Protein AF-A0A946FTI5-F1 (afdb_monomer)

Foldseek 3Di:
DPPVVQLVVCVVVVDQKDKDWDWDDDPQKIKTWIWIAGNVVRDIDIDIDIDSDPVCVVLNVVLRVQCCCCPPVVDHDPSNVVVVVVVVVVLVVCCVVPVVSVVVPPVCVCVVPDCVVVVVVVVD

Secondary structure (DSSP, 8-state):
-THHHHHHHHHHHT-SEEEEEEEEEETTEEEEEEEEEETTTTEEEEEEEEESSGGGHHHHHHHHHHHHHHHHH----HHHHHHHHHHHHHHHHHHHH-GGGGGSSGGGTTTTS-THHHHGGG--

Radius of gyration: 22.54 Å; Cα contacts (8 Å, |Δi|>4): 118; chains: 1; bounding box: 31×66×57 Å

Sequence (124 aa):
KSGKGIREIARLTHSDFVLAGAITKLGGSFSIDVQVYDIENKRYMAFFDQSQKRGDLIDKTNRIAATINKKIFGRSTLTWEKMEQEQKADVEKQIRKNPEYMMKTPGWQDAEKSPGWKIWKYIF

Solvent-accessible surface area (backbone atoms only — not comparable to full-atom values): 7398 Å² total; per-residue (Å²): 131,68,75,63,56,59,57,50,51,28,67,76,65,76,40,63,62,46,80,49,70,51,76,48,77,57,97,77,29,35,42,40,43,37,38,39,37,36,60,86,78,71,40,81,48,80,49,77,53,74,35,76,45,80,83,49,46,60,60,52,50,48,50,51,51,27,49,48,33,35,76,76,67,71,39,85,43,76,62,38,54,51,51,52,51,52,51,52,54,50,50,53,52,47,36,75,76,37,70,77,54,64,75,71,49,74,76,63,74,57,68,80,76,56,75,69,72,66,56,59,68,76,77,103

pLDDT: mean 84.47, std 17.09, range [42.81, 98.06]

Structure (mmCIF, N/CA/C/O backbone):
data_AF-A0A946FTI5-F1
#
_entry.id   AF-A0A946FTI5-F1
#
loop_
_atom_site.group_PDB
_atom_site.id
_atom_site.type_symbol
_atom_site.label_atom_id
_atom_site.label_alt_id
_atom_site.label_comp_id
_atom_site.label_asym_id
_atom_site.label_entity_id
_atom_site.label_seq_id
_atom_site.pdbx_PDB_ins_code
_atom_site.Cartn_x
_atom_site.Cartn_y
_atom_site.Cartn_z
_atom_site.occupancy
_atom_site.B_iso_or_equiv
_atom_site.auth_seq_id
_atom_site.auth_comp_id
_atom_site.auth_asym_id
_atom_site.auth_atom_id
_atom_site.pdbx_PDB_model_num
ATOM 1 N N . LYS A 1 1 ? -17.356 -12.172 6.534 1.00 42.81 1 LYS A N 1
ATOM 2 C CA . LYS A 1 1 ? -16.853 -12.428 7.913 1.00 42.81 1 LYS A CA 1
ATOM 3 C C . LYS A 1 1 ? -15.653 -11.549 8.343 1.00 42.81 1 LYS A C 1
ATOM 5 O O . LYS A 1 1 ? -15.325 -11.586 9.516 1.00 42.81 1 LYS A O 1
ATOM 10 N N . SER A 1 2 ? -15.049 -10.712 7.480 1.00 57.81 2 SER A N 1
ATOM 11 C CA . SER A 1 2 ? -13.783 -9.999 7.785 1.00 57.81 2 SER A CA 1
ATOM 12 C C . SER A 1 2 ? -13.879 -8.827 8.795 1.00 57.81 2 SER A C 1
ATOM 14 O O . SER A 1 2 ? -13.043 -8.698 9.684 1.00 57.81 2 SER A O 1
ATOM 16 N N . GLY A 1 3 ? -14.939 -8.007 8.762 1.00 60.47 3 GLY A N 1
ATOM 17 C CA . GLY A 1 3 ? -14.984 -6.757 9.549 1.00 60.47 3 GLY A CA 1
ATOM 18 C C . GLY A 1 3 ? -15.158 -6.885 11.074 1.00 60.47 3 GLY A C 1
ATOM 19 O O . GLY A 1 3 ? -15.015 -5.889 11.781 1.00 60.47 3 GLY A O 1
ATOM 20 N N . LYS A 1 4 ? -15.489 -8.074 11.606 1.00 64.75 4 LYS A N 1
ATOM 21 C CA . LYS A 1 4 ? -15.635 -8.278 13.063 1.00 64.75 4 LYS A CA 1
ATOM 22 C C . LYS A 1 4 ? -14.265 -8.401 13.747 1.00 64.75 4 LYS A C 1
ATOM 24 O O . LYS A 1 4 ? -14.081 -7.805 14.799 1.00 64.75 4 LYS A O 1
ATOM 29 N N . GLY A 1 5 ? -13.304 -9.067 13.098 1.00 87.00 5 GLY A N 1
ATOM 30 C CA . GLY A 1 5 ? -11.948 -9.253 13.627 1.00 87.00 5 GLY A CA 1
ATOM 31 C C . GLY A 1 5 ? -11.116 -7.970 13.637 1.00 87.00 5 GLY A C 1
ATOM 32 O O . GLY A 1 5 ? -10.464 -7.678 14.629 1.00 87.00 5 GLY A O 1
ATOM 33 N N . ILE A 1 6 ? -11.202 -7.146 12.587 1.00 90.25 6 ILE A N 1
ATOM 34 C CA . ILE A 1 6 ? -10.443 -5.883 12.498 1.00 90.25 6 ILE A CA 1
ATOM 35 C C . ILE A 1 6 ? -10.761 -4.937 13.672 1.00 90.25 6 ILE A C 1
ATOM 37 O O . ILE A 1 6 ? -9.857 -4.370 14.280 1.00 90.25 6 ILE A O 1
ATOM 41 N N . ARG A 1 7 ? -12.047 -4.789 14.024 1.00 90.06 7 ARG A N 1
ATOM 42 C CA . ARG A 1 7 ? -12.472 -3.935 15.148 1.00 90.06 7 ARG A CA 1
ATOM 43 C C . ARG A 1 7 ? -12.063 -4.496 16.504 1.00 90.06 7 ARG A C 1
ATOM 45 O O . ARG A 1 7 ? -11.753 -3.732 17.410 1.00 90.06 7 ARG A O 1
ATOM 52 N N . GLU A 1 8 ? -12.082 -5.816 16.646 1.00 93.56 8 GLU A N 1
ATOM 53 C CA . GLU A 1 8 ? -11.637 -6.476 17.868 1.00 93.56 8 GLU A CA 1
ATOM 54 C C . GLU A 1 8 ? -10.132 -6.299 18.082 1.00 93.56 8 GLU A C 1
ATOM 56 O O . GLU A 1 8 ? -9.733 -5.902 19.173 1.00 93.56 8 GLU A O 1
ATOM 61 N N . ILE A 1 9 ? -9.325 -6.490 17.033 1.00 94.06 9 ILE A N 1
ATOM 62 C CA . ILE A 1 9 ? -7.876 -6.255 17.061 1.00 94.06 9 ILE A CA 1
ATOM 63 C C . ILE A 1 9 ? -7.589 -4.817 17.489 1.00 94.06 9 ILE A C 1
ATOM 65 O O . ILE A 1 9 ? -6.902 -4.618 18.482 1.00 94.06 9 ILE A O 1
ATOM 69 N N . ALA A 1 10 ? -8.192 -3.828 16.824 1.00 95.25 10 ALA A N 1
ATOM 70 C CA . ALA A 1 10 ? -7.992 -2.421 17.168 1.00 95.25 10 ALA A CA 1
ATOM 71 C C . ALA A 1 10 ? -8.357 -2.089 18.619 1.00 95.25 10 ALA A C 1
ATOM 73 O O . ALA A 1 10 ? -7.650 -1.330 19.278 1.00 95.25 10 ALA A O 1
ATOM 74 N N . ARG A 1 11 ? -9.450 -2.672 19.132 1.00 95.00 11 ARG A N 1
ATOM 75 C CA . ARG A 1 11 ? -9.872 -2.493 20.526 1.00 95.00 11 ARG A CA 1
ATOM 76 C C . ARG A 1 11 ? -8.856 -3.085 21.501 1.00 95.00 11 ARG A C 1
ATOM 78 O O . ARG A 1 11 ? -8.622 -2.492 22.546 1.00 95.00 11 ARG A O 1
ATOM 85 N N . LEU A 1 12 ? -8.293 -4.252 21.184 1.00 96.38 12 LEU A N 1
ATOM 86 C CA . LEU A 1 12 ? -7.300 -4.929 22.023 1.00 96.38 12 LEU A CA 1
ATOM 87 C C . LEU A 1 12 ? -5.935 -4.232 21.991 1.00 96.38 12 LEU A C 1
ATOM 89 O O . LEU A 1 12 ? -5.222 -4.261 22.988 1.00 96.38 12 LEU A O 1
ATOM 93 N N . THR A 1 13 ? -5.573 -3.612 20.867 1.00 96.44 13 THR A N 1
ATOM 94 C CA . THR A 1 13 ? -4.271 -2.955 20.673 1.00 96.44 13 THR A CA 1
ATOM 95 C C . THR A 1 13 ? -4.316 -1.437 20.841 1.00 96.44 13 THR A C 1
ATOM 97 O O . THR A 1 13 ? -3.293 -0.786 20.649 1.00 96.44 13 THR A O 1
ATOM 100 N N . HIS A 1 14 ? -5.482 -0.867 21.167 1.00 96.44 14 HIS A N 1
ATOM 101 C CA . HIS A 1 14 ? -5.716 0.581 21.233 1.00 96.44 14 HIS A CA 1
ATOM 102 C C . HIS A 1 14 ? -5.199 1.324 19.989 1.00 96.44 14 HIS A C 1
ATOM 104 O O . HIS A 1 14 ? -4.550 2.360 20.093 1.00 96.44 14 HIS A O 1
ATOM 110 N N . SER A 1 15 ? -5.424 0.752 18.805 1.00 96.69 15 SER A N 1
ATOM 111 C CA . SER A 1 15 ? -4.895 1.289 17.547 1.00 96.69 15 SER A CA 1
ATOM 112 C C . SER A 1 15 ? -5.950 2.082 16.784 1.00 96.69 15 SER A C 1
ATOM 114 O O . SER A 1 15 ? -7.062 1.595 16.598 1.00 96.69 15 SER A O 1
ATOM 116 N N . ASP A 1 16 ? -5.572 3.251 16.265 1.00 96.38 16 ASP A N 1
ATOM 117 C CA . ASP A 1 16 ? -6.443 4.094 15.425 1.00 96.38 16 ASP A CA 1
ATOM 118 C C . ASP A 1 16 ? -6.571 3.561 13.990 1.00 96.38 16 ASP A C 1
ATOM 120 O O . ASP A 1 16 ? -7.565 3.792 13.297 1.00 96.38 16 ASP A O 1
ATOM 124 N N . PHE A 1 17 ? -5.565 2.802 13.550 1.00 96.62 17 PHE A N 1
ATOM 125 C CA . PHE A 1 17 ? -5.507 2.192 12.230 1.00 96.62 17 PHE A CA 1
ATOM 126 C C . PHE A 1 17 ? -5.132 0.716 12.333 1.00 96.62 17 PHE A C 1
ATOM 128 O O . PHE A 1 17 ? -4.269 0.334 13.122 1.00 96.62 17 PHE A O 1
ATOM 135 N N . VAL A 1 18 ? -5.736 -0.111 11.481 1.00 96.31 18 VAL A N 1
ATOM 136 C CA . VAL A 1 18 ? -5.357 -1.518 11.300 1.00 96.31 18 VAL A CA 1
ATOM 137 C C . VAL A 1 18 ? -4.974 -1.745 9.847 1.00 96.31 18 VAL A C 1
ATOM 139 O O . VAL A 1 18 ? -5.749 -1.442 8.942 1.00 96.31 18 VAL A O 1
ATOM 142 N N . LEU A 1 19 ? -3.785 -2.300 9.624 1.00 95.38 19 LEU A N 1
ATOM 143 C CA . LEU A 1 19 ? -3.327 -2.731 8.307 1.00 95.38 19 LEU A CA 1
ATOM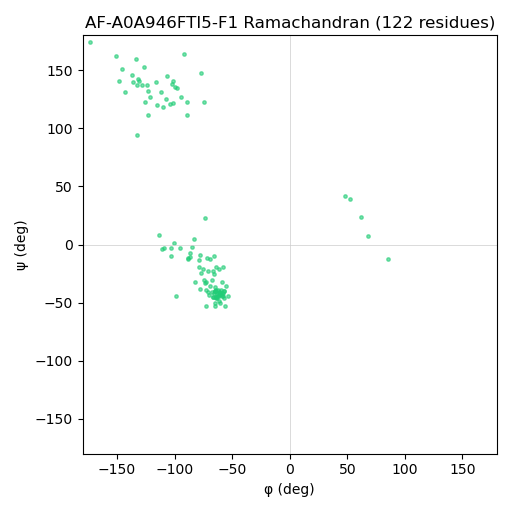 144 C C . LEU A 1 19 ? -3.542 -4.237 8.149 1.00 95.38 19 LEU A C 1
ATOM 146 O O . LEU A 1 19 ? -3.187 -5.014 9.033 1.00 95.38 19 LEU A O 1
ATOM 150 N N . ALA A 1 20 ? -4.066 -4.652 7.003 1.00 94.06 20 ALA A N 1
ATOM 151 C CA . ALA A 1 20 ? -4.139 -6.050 6.604 1.00 94.06 20 ALA A CA 1
ATOM 152 C C . ALA A 1 20 ? -3.758 -6.174 5.130 1.00 94.06 20 ALA A C 1
ATOM 154 O O . ALA A 1 20 ? -4.056 -5.289 4.334 1.00 94.06 20 ALA A O 1
ATOM 155 N N . GLY A 1 21 ? -3.110 -7.264 4.743 1.00 93.31 21 GLY A N 1
ATOM 156 C CA . GLY A 1 21 ? -2.715 -7.456 3.357 1.00 93.31 21 GLY A CA 1
ATOM 157 C C . GLY A 1 21 ? -2.120 -8.825 3.095 1.00 93.31 21 GLY A C 1
ATOM 158 O O . GLY A 1 21 ? -1.919 -9.614 4.019 1.00 93.31 21 GLY A O 1
ATOM 159 N N . ALA A 1 22 ? -1.853 -9.098 1.825 1.00 95.31 22 ALA A N 1
ATOM 160 C CA . ALA A 1 22 ? -1.248 -10.335 1.366 1.00 95.31 22 ALA A CA 1
ATOM 161 C C . ALA A 1 22 ? -0.333 -10.078 0.167 1.00 95.31 22 ALA A C 1
ATOM 163 O O . ALA A 1 22 ? -0.560 -9.168 -0.630 1.00 95.31 22 ALA A O 1
ATOM 164 N N . ILE A 1 23 ? 0.684 -10.927 0.034 1.00 95.00 23 ILE A N 1
ATOM 165 C CA . ILE A 1 23 ? 1.472 -11.047 -1.190 1.00 95.00 23 ILE A CA 1
ATOM 166 C C . ILE A 1 23 ? 1.126 -12.397 -1.807 1.00 95.00 23 ILE A C 1
ATOM 168 O O . ILE A 1 23 ? 1.366 -13.435 -1.189 1.00 95.00 23 ILE A O 1
ATOM 172 N N . THR A 1 24 ? 0.576 -12.389 -3.018 1.00 95.25 24 THR A N 1
ATOM 173 C CA . THR A 1 24 ? 0.151 -13.612 -3.711 1.00 95.25 24 THR A CA 1
ATOM 174 C C . THR A 1 24 ? 1.036 -13.855 -4.920 1.00 95.25 24 THR A C 1
ATOM 176 O O . THR A 1 24 ? 1.235 -12.959 -5.734 1.00 95.25 24 THR A O 1
ATOM 179 N N . LYS A 1 25 ? 1.557 -15.077 -5.074 1.00 95.12 25 LYS A N 1
ATOM 180 C CA . LYS A 1 25 ? 2.287 -15.493 -6.278 1.00 95.12 25 LYS A CA 1
ATOM 181 C C . LYS A 1 25 ? 1.384 -16.346 -7.164 1.00 95.12 25 LYS A C 1
ATOM 183 O O . LYS A 1 25 ? 0.952 -17.413 -6.735 1.00 95.12 25 LYS A O 1
ATOM 188 N N . LEU A 1 26 ? 1.171 -15.928 -8.410 1.00 92.50 26 LEU A N 1
ATOM 189 C CA . LEU A 1 26 ? 0.393 -16.677 -9.399 1.00 92.50 26 LEU A CA 1
ATOM 190 C C . LEU A 1 26 ? 1.017 -16.521 -10.788 1.00 92.50 26 LEU A C 1
ATOM 192 O O . LEU A 1 26 ? 1.348 -15.414 -11.198 1.00 92.50 26 LEU A O 1
ATOM 196 N N . GLY A 1 27 ? 1.210 -17.628 -11.511 1.00 88.69 27 GLY A N 1
ATOM 197 C CA . GLY A 1 27 ? 1.700 -17.580 -12.898 1.00 88.69 27 GLY A CA 1
ATOM 198 C C . GLY A 1 27 ? 3.096 -16.965 -13.076 1.00 88.69 27 GLY A C 1
A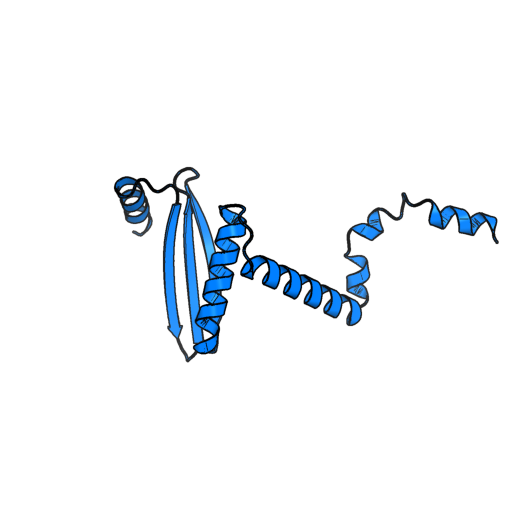TOM 199 O O . GLY A 1 27 ? 3.404 -16.450 -14.141 1.00 88.69 27 GLY A O 1
ATOM 200 N N . GLY A 1 28 ? 3.940 -16.976 -12.037 1.00 87.50 28 GLY A N 1
ATOM 201 C CA . GLY A 1 28 ? 5.261 -16.328 -12.058 1.00 87.50 28 GLY A CA 1
ATOM 202 C C . GLY A 1 28 ? 5.245 -14.839 -11.693 1.00 87.50 28 GLY A C 1
ATOM 203 O O . GLY A 1 28 ? 6.297 -14.297 -11.360 1.00 87.50 28 GLY A O 1
ATOM 204 N N . SER A 1 29 ? 4.066 -14.222 -11.651 1.00 92.12 29 SER A N 1
ATOM 205 C CA . SER A 1 29 ? 3.850 -12.857 -11.178 1.00 92.12 29 SER A CA 1
ATOM 206 C C . SER A 1 29 ? 3.514 -12.828 -9.684 1.00 92.12 29 SER A C 1
ATOM 208 O O . SER A 1 29 ? 3.150 -13.841 -9.077 1.00 92.12 29 SER A O 1
ATOM 210 N N . PHE A 1 30 ? 3.622 -11.642 -9.097 1.00 95.06 30 PHE A N 1
ATOM 211 C CA . PHE A 1 30 ? 3.266 -11.350 -7.718 1.00 95.06 30 PHE A CA 1
ATOM 212 C C . PHE A 1 30 ? 2.257 -10.206 -7.662 1.00 95.06 30 PHE A C 1
ATOM 214 O O . PHE A 1 30 ? 2.442 -9.196 -8.343 1.00 95.06 30 PHE A O 1
ATOM 221 N N . SER A 1 31 ? 1.241 -10.343 -6.816 1.00 95.38 31 SER A N 1
ATOM 222 C CA . SER A 1 31 ? 0.366 -9.254 -6.389 1.00 95.38 31 SER A CA 1
ATOM 223 C C . SER A 1 31 ? 0.680 -8.870 -4.949 1.00 95.38 31 SER A C 1
ATOM 225 O O . SER A 1 31 ? 1.048 -9.725 -4.140 1.00 95.38 31 SER A O 1
ATOM 227 N N . ILE A 1 32 ? 0.559 -7.583 -4.642 1.00 97.00 32 ILE A N 1
ATOM 228 C CA . ILE A 1 32 ? 0.651 -7.045 -3.289 1.00 97.00 32 ILE A CA 1
ATOM 229 C C . ILE A 1 32 ? -0.652 -6.299 -3.035 1.00 97.00 32 ILE A C 1
ATOM 231 O O . ILE A 1 32 ? -0.902 -5.258 -3.639 1.00 97.00 32 ILE A O 1
ATOM 235 N N . ASP A 1 33 ? -1.467 -6.839 -2.142 1.00 96.44 33 ASP A N 1
ATOM 236 C CA . ASP A 1 33 ? -2.797 -6.342 -1.818 1.00 96.44 33 ASP A CA 1
ATOM 237 C C . ASP A 1 33 ? -2.797 -5.861 -0.366 1.00 96.44 33 ASP A C 1
ATOM 239 O O . ASP A 1 33 ? -2.515 -6.642 0.543 1.00 96.44 33 ASP A O 1
ATOM 243 N N . VAL A 1 34 ? -3.097 -4.584 -0.122 1.00 97.06 34 VAL A N 1
ATOM 244 C CA . VAL A 1 34 ? -3.093 -3.992 1.225 1.00 97.06 34 VAL A CA 1
ATOM 245 C C . VAL A 1 34 ? -4.366 -3.186 1.457 1.00 97.06 34 VAL A C 1
ATOM 247 O O . VAL A 1 34 ? -4.799 -2.410 0.611 1.00 97.06 34 VAL A O 1
ATOM 250 N N . GLN A 1 35 ? -4.955 -3.333 2.637 1.00 96.06 35 GLN A N 1
ATOM 251 C CA . GLN A 1 35 ? -6.063 -2.533 3.136 1.00 96.06 35 GLN A CA 1
ATOM 252 C C . GLN A 1 35 ? -5.677 -1.884 4.461 1.00 96.06 35 GLN A C 1
ATOM 254 O O . GLN A 1 35 ? -5.187 -2.542 5.378 1.00 96.06 35 GLN A O 1
ATOM 259 N N . VAL A 1 36 ? -5.943 -0.587 4.567 1.00 97.06 36 VAL A N 1
ATOM 260 C CA . VAL A 1 3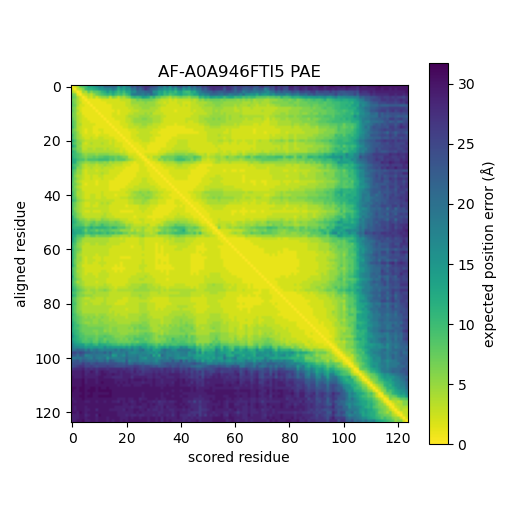6 ? -5.860 0.169 5.816 1.00 97.06 36 VAL A CA 1
ATOM 261 C C . VAL A 1 36 ? -7.274 0.476 6.271 1.00 97.06 36 VAL A C 1
ATOM 263 O O . VAL A 1 36 ? -8.058 1.052 5.514 1.00 97.06 36 VAL A O 1
ATOM 266 N N . TYR A 1 37 ? -7.597 0.088 7.498 1.00 96.56 37 TYR A N 1
ATOM 267 C CA . TYR A 1 37 ? -8.852 0.426 8.144 1.00 96.56 37 TYR A CA 1
ATOM 268 C C . TYR A 1 37 ? -8.631 1.522 9.179 1.00 96.56 37 TYR A C 1
ATOM 270 O O . TYR A 1 37 ? -7.856 1.352 10.116 1.00 96.56 37 TYR A O 1
ATOM 278 N N . ASP A 1 38 ? -9.321 2.634 8.975 1.00 95.94 38 ASP A N 1
ATOM 279 C CA . ASP A 1 38 ? -9.392 3.796 9.854 1.00 95.94 38 ASP A CA 1
ATOM 280 C C . ASP A 1 38 ? -10.553 3.580 10.833 1.00 95.94 38 ASP A C 1
ATOM 282 O O . ASP A 1 38 ? -11.718 3.496 10.420 1.00 95.94 38 ASP A O 1
ATOM 286 N N . ILE A 1 39 ? -10.226 3.384 12.114 1.00 95.00 39 ILE A N 1
ATOM 287 C CA . ILE A 1 39 ? -11.175 2.944 13.144 1.00 95.00 39 ILE A CA 1
ATOM 288 C C . ILE A 1 39 ? -12.179 4.041 13.473 1.00 95.00 39 ILE A C 1
ATOM 290 O O . ILE A 1 39 ? -13.378 3.761 13.565 1.00 95.00 39 ILE A O 1
ATOM 294 N N . GLU A 1 40 ? -11.689 5.271 13.608 1.00 93.38 40 GLU A N 1
ATOM 295 C CA . GLU A 1 40 ? -12.481 6.449 13.946 1.00 93.38 40 GLU A CA 1
ATOM 296 C C . GLU A 1 40 ? -13.479 6.765 12.829 1.00 93.38 40 GLU A C 1
ATOM 298 O O . GLU A 1 40 ? -14.691 6.808 13.053 1.00 93.38 40 GLU A O 1
ATOM 303 N N . ASN A 1 41 ? -12.984 6.876 11.593 1.00 94.44 41 ASN A N 1
ATOM 304 C CA . ASN A 1 41 ? -13.798 7.268 10.442 1.00 94.44 41 ASN A CA 1
ATOM 305 C C . ASN A 1 41 ? -14.536 6.087 9.793 1.00 94.44 41 ASN A C 1
ATOM 307 O O . ASN A 1 41 ? -15.285 6.272 8.832 1.00 94.44 41 ASN A O 1
ATOM 311 N N . LYS A 1 42 ? -14.326 4.860 10.295 1.00 92.75 42 LYS A N 1
ATOM 312 C CA . LYS A 1 42 ? -14.923 3.607 9.794 1.00 92.75 42 LYS A CA 1
ATOM 313 C C . LYS A 1 42 ? -14.720 3.416 8.287 1.00 92.75 42 LYS A C 1
ATOM 315 O O . LYS A 1 42 ? -15.613 2.945 7.578 1.00 92.75 42 LYS A O 1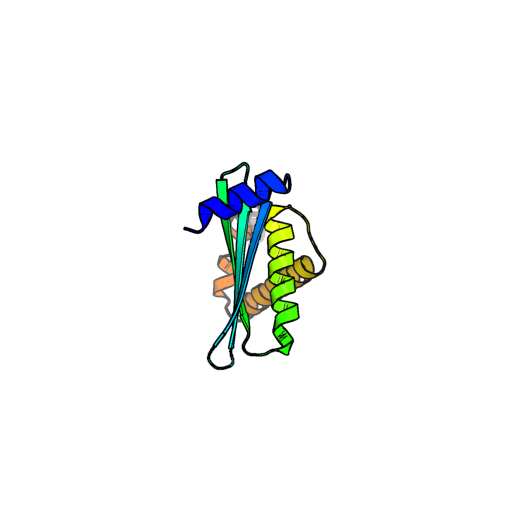
ATOM 320 N N . ARG A 1 43 ? -13.535 3.775 7.794 1.00 93.31 43 ARG A N 1
ATOM 321 C CA . ARG A 1 43 ? -13.212 3.835 6.363 1.00 93.31 43 ARG A CA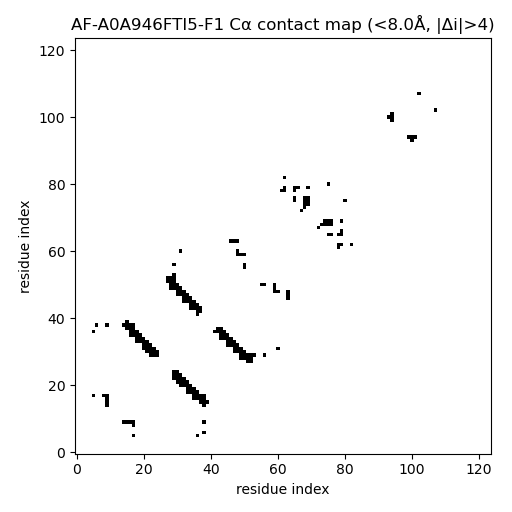 1
ATOM 322 C C . ARG A 1 43 ? -12.131 2.823 6.000 1.00 93.31 43 ARG A C 1
ATOM 324 O O . ARG A 1 43 ? -11.149 2.673 6.717 1.00 93.31 43 ARG A O 1
ATOM 331 N N . TYR A 1 44 ? -12.289 2.180 4.843 1.00 93.06 44 TYR A N 1
ATOM 332 C CA . TYR A 1 44 ? -11.263 1.327 4.241 1.00 93.06 44 TYR A CA 1
ATOM 333 C C . TYR A 1 44 ? -10.555 2.056 3.102 1.00 93.06 44 TYR A C 1
ATOM 335 O O . TYR A 1 44 ? -11.196 2.708 2.279 1.00 93.06 44 TYR A O 1
ATOM 343 N N . MET A 1 45 ? -9.237 1.906 3.033 1.00 95.75 45 MET A N 1
ATOM 344 C CA . MET A 1 45 ? -8.400 2.400 1.942 1.00 95.75 45 MET A CA 1
ATOM 345 C C . MET A 1 45 ? -7.578 1.237 1.402 1.00 95.75 45 MET A C 1
ATOM 347 O O . MET A 1 45 ? -6.854 0.593 2.159 1.00 95.75 45 MET A O 1
ATOM 351 N N . ALA A 1 46 ? -7.711 0.955 0.109 1.00 95.94 46 ALA A N 1
ATOM 352 C CA . ALA A 1 46 ? -7.004 -0.135 -0.548 1.00 95.94 46 ALA A CA 1
ATOM 353 C C . ALA A 1 46 ? -5.796 0.387 -1.333 1.00 95.94 46 ALA A C 1
ATOM 355 O O . ALA A 1 46 ? -5.862 1.430 -1.986 1.00 95.94 46 ALA A O 1
ATOM 356 N N . PHE A 1 47 ? -4.707 -0.368 -1.278 1.00 96.88 47 PHE A N 1
ATOM 357 C CA . PHE A 1 47 ? -3.465 -0.133 -1.996 1.00 96.88 47 PHE A CA 1
ATOM 358 C C . PHE A 1 47 ? -3.058 -1.428 -2.683 1.00 96.88 47 PHE A C 1
ATOM 360 O O . PHE A 1 47 ? -3.222 -2.515 -2.127 1.00 96.88 47 PHE A O 1
ATOM 367 N N . PHE A 1 48 ? -2.546 -1.299 -3.899 1.00 95.75 48 PHE A N 1
ATOM 368 C CA . PHE A 1 48 ? -2.263 -2.437 -4.752 1.00 95.75 48 PHE A CA 1
ATOM 369 C C . PHE A 1 48 ? -1.059 -2.166 -5.644 1.00 95.75 48 PHE A C 1
ATOM 371 O O . PHE A 1 48 ? -0.931 -1.064 -6.180 1.00 95.75 48 PHE A O 1
ATOM 378 N N . ASP A 1 49 ? -0.216 -3.175 -5.838 1.00 95.12 49 ASP A N 1
ATOM 379 C CA . ASP A 1 49 ? 0.802 -3.175 -6.888 1.00 95.12 49 ASP A CA 1
ATOM 380 C C . ASP A 1 49 ? 1.097 -4.611 -7.353 1.00 95.12 49 ASP A C 1
ATOM 382 O O . ASP A 1 49 ? 0.775 -5.590 -6.674 1.00 95.12 49 ASP A O 1
ATOM 386 N N . GLN A 1 50 ? 1.715 -4.744 -8.524 1.00 93.75 50 GLN A N 1
ATOM 387 C CA . GLN A 1 50 ? 2.122 -6.023 -9.095 1.00 93.75 50 GLN A CA 1
ATOM 388 C C . GLN A 1 50 ? 3.600 -6.014 -9.471 1.00 93.75 50 GLN A C 1
ATOM 390 O O . GLN A 1 50 ? 4.183 -4.986 -9.828 1.00 93.75 50 GLN A O 1
ATOM 395 N N . SER A 1 51 ? 4.198 -7.200 -9.446 1.00 92.19 51 SER A N 1
ATOM 396 C CA . SER A 1 51 ? 5.553 -7.418 -9.930 1.00 92.19 51 SER A CA 1
ATOM 397 C C . SER A 1 51 ? 5.659 -8.685 -10.769 1.00 92.19 51 SER A C 1
ATOM 399 O O . SER A 1 51 ? 5.116 -9.728 -10.418 1.00 92.19 51 SER A O 1
ATOM 401 N N . GLN A 1 52 ? 6.425 -8.614 -11.858 1.00 90.12 52 GLN A N 1
ATOM 402 C CA . GLN A 1 52 ? 6.818 -9.785 -12.652 1.00 90.12 52 GLN A CA 1
ATOM 403 C C . GLN A 1 52 ? 8.114 -10.429 -12.140 1.00 90.12 52 GLN A C 1
ATOM 405 O O . GLN A 1 52 ? 8.484 -11.523 -12.558 1.00 90.12 52 GLN A O 1
ATOM 410 N N . LYS A 1 53 ? 8.832 -9.753 -11.237 1.00 89.69 53 LYS A N 1
ATOM 411 C CA . LYS A 1 53 ? 10.138 -10.185 -10.740 1.00 89.69 53 LYS A CA 1
ATOM 412 C C . LYS A 1 53 ? 10.151 -10.197 -9.222 1.00 89.69 53 LYS A C 1
ATOM 414 O O . LYS A 1 53 ? 9.729 -9.249 -8.565 1.00 89.69 53 LYS A O 1
ATOM 419 N N . ARG A 1 54 ? 10.731 -11.253 -8.652 1.00 84.94 54 ARG A N 1
ATOM 420 C CA . ARG A 1 54 ? 10.947 -11.341 -7.199 1.00 84.94 54 ARG A CA 1
ATOM 421 C C . ARG A 1 54 ? 11.778 -10.177 -6.662 1.00 84.94 54 ARG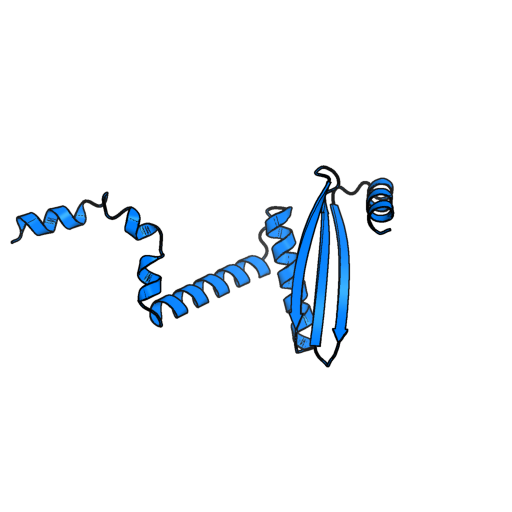 A C 1
ATOM 423 O O . ARG A 1 54 ? 11.456 -9.673 -5.596 1.00 84.94 54 ARG A O 1
ATOM 430 N N . GLY A 1 55 ? 12.806 -9.757 -7.405 1.00 86.31 55 GLY A N 1
ATOM 431 C CA . GLY A 1 55 ? 13.702 -8.671 -6.994 1.00 86.31 55 GLY A CA 1
ATOM 432 C C . GLY A 1 55 ? 12.980 -7.346 -6.747 1.00 86.31 55 GLY A C 1
ATOM 433 O O . GLY A 1 55 ? 13.338 -6.624 -5.825 1.00 86.31 55 GLY A O 1
ATOM 434 N N . ASP A 1 56 ? 11.904 -7.081 -7.487 1.00 89.06 56 ASP A N 1
ATOM 435 C CA . ASP A 1 56 ? 11.217 -5.789 -7.437 1.00 89.06 56 ASP A CA 1
ATOM 436 C C . ASP A 1 56 ? 10.165 -5.731 -6.309 1.00 89.06 56 ASP A C 1
ATOM 438 O O . ASP A 1 56 ? 9.599 -4.674 -6.044 1.00 89.06 56 ASP A O 1
ATOM 442 N N . LEU A 1 57 ? 9.883 -6.847 -5.617 1.00 91.88 57 LEU A N 1
ATOM 443 C CA . LEU A 1 57 ? 8.864 -6.907 -4.556 1.00 91.88 57 LEU A CA 1
ATOM 444 C C . LEU A 1 57 ? 9.143 -5.943 -3.402 1.00 91.88 57 LEU A C 1
ATOM 446 O O . LEU A 1 57 ? 8.210 -5.342 -2.867 1.00 91.88 57 LEU A O 1
ATOM 450 N N . ILE A 1 58 ? 10.413 -5.807 -3.016 1.00 92.88 58 ILE A N 1
ATOM 451 C CA . ILE A 1 58 ? 10.826 -4.920 -1.923 1.00 92.88 58 ILE A CA 1
ATOM 452 C C . ILE A 1 58 ? 10.535 -3.472 -2.316 1.00 92.88 58 ILE A C 1
ATOM 454 O O . ILE A 1 58 ? 9.847 -2.764 -1.585 1.00 92.88 58 ILE A O 1
ATOM 458 N N . ASP A 1 59 ? 10.966 -3.061 -3.507 1.00 95.06 59 ASP A N 1
ATOM 459 C CA . ASP A 1 59 ? 10.730 -1.711 -4.018 1.00 95.06 59 ASP A CA 1
ATOM 460 C C . ASP A 1 59 ? 9.236 -1.405 -4.141 1.00 95.06 59 ASP A C 1
ATOM 462 O O . ASP A 1 59 ? 8.776 -0.335 -3.742 1.00 95.06 59 ASP A O 1
ATOM 466 N N . LYS A 1 60 ? 8.453 -2.363 -4.639 1.00 95.62 60 LYS A N 1
ATOM 467 C CA . LYS A 1 60 ? 6.996 -2.251 -4.772 1.00 95.62 60 LYS A CA 1
ATOM 468 C C . LYS A 1 60 ? 6.305 -2.102 -3.415 1.00 95.62 60 LYS A C 1
ATOM 470 O O . LYS A 1 60 ? 5.479 -1.209 -3.232 1.00 95.62 60 LYS A O 1
ATOM 475 N N . THR A 1 61 ? 6.713 -2.900 -2.432 1.00 95.50 61 THR A N 1
ATOM 476 C CA . THR A 1 61 ? 6.221 -2.795 -1.049 1.00 95.50 61 THR A CA 1
ATOM 477 C C . THR A 1 61 ? 6.592 -1.445 -0.430 1.00 95.50 61 THR A C 1
ATOM 479 O O . THR A 1 61 ? 5.742 -0.790 0.174 1.00 95.50 61 THR A O 1
ATOM 482 N N . ASN A 1 62 ? 7.825 -0.973 -0.644 1.00 96.31 62 ASN A N 1
ATOM 483 C CA . ASN A 1 62 ? 8.285 0.331 -0.160 1.00 96.31 62 ASN A CA 1
ATOM 484 C C . ASN A 1 62 ? 7.461 1.481 -0.751 1.00 96.31 62 ASN A C 1
ATOM 486 O O . ASN A 1 62 ? 7.093 2.408 -0.029 1.00 96.31 62 ASN A O 1
ATOM 490 N N . ARG A 1 63 ? 7.115 1.416 -2.041 1.00 96.88 63 ARG A N 1
ATOM 491 C CA . ARG A 1 63 ? 6.248 2.410 -2.696 1.00 96.88 63 ARG A CA 1
ATOM 492 C C . ARG A 1 63 ? 4.828 2.412 -2.122 1.00 96.88 63 ARG A C 1
ATOM 494 O O . ARG A 1 63 ? 4.267 3.489 -1.904 1.00 96.88 63 ARG A O 1
ATOM 501 N N . ILE A 1 64 ? 4.256 1.243 -1.817 1.00 97.50 64 ILE A N 1
ATOM 502 C CA . ILE A 1 64 ? 2.959 1.150 -1.123 1.00 97.50 64 ILE A CA 1
ATOM 503 C C . ILE A 1 64 ? 3.052 1.792 0.267 1.00 97.50 64 ILE A C 1
ATOM 505 O O . ILE A 1 64 ? 2.233 2.649 0.597 1.00 97.50 64 ILE A O 1
ATOM 509 N N . ALA A 1 65 ? 4.075 1.451 1.055 1.00 97.25 65 ALA A N 1
ATOM 510 C CA . ALA A 1 65 ? 4.278 2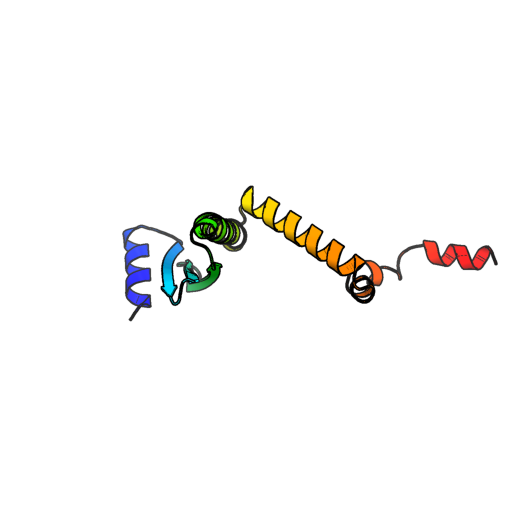.017 2.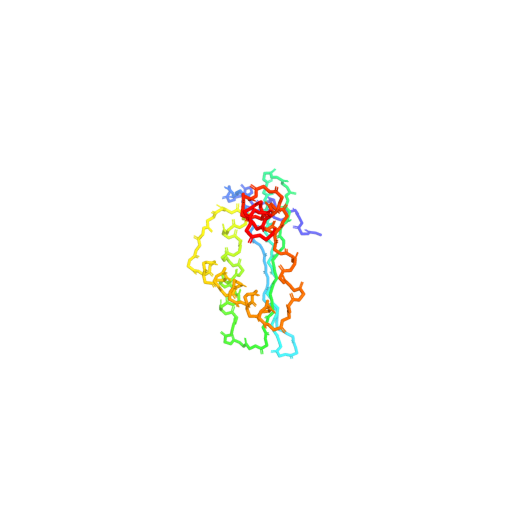388 1.00 97.25 65 ALA A CA 1
ATOM 511 C C . ALA A 1 65 ? 4.468 3.544 2.350 1.00 97.25 65 ALA A C 1
ATOM 513 O O . ALA A 1 65 ? 3.863 4.269 3.138 1.00 97.25 65 ALA A O 1
ATOM 514 N N . ALA A 1 66 ? 5.249 4.053 1.394 1.00 98.06 66 ALA A N 1
ATOM 515 C CA . ALA A 1 66 ? 5.420 5.485 1.163 1.00 98.06 66 ALA A CA 1
ATOM 516 C C . ALA A 1 66 ? 4.092 6.173 0.815 1.00 98.06 66 ALA A C 1
ATOM 518 O O . ALA A 1 66 ? 3.792 7.248 1.335 1.00 98.06 66 ALA A O 1
ATOM 519 N N . THR A 1 67 ? 3.266 5.529 -0.012 1.00 97.50 67 THR A N 1
ATOM 520 C CA . THR A 1 67 ? 1.939 6.033 -0.384 1.00 97.50 67 THR A CA 1
ATOM 521 C C . THR A 1 67 ? 0.992 6.071 0.815 1.00 97.50 67 THR A C 1
ATOM 523 O O . THR A 1 67 ? 0.277 7.056 0.987 1.00 97.50 67 THR A O 1
ATOM 526 N N . ILE A 1 68 ? 1.003 5.040 1.664 1.00 97.50 68 ILE A N 1
ATOM 527 C CA . ILE A 1 68 ? 0.236 4.999 2.919 1.00 97.50 68 ILE A CA 1
ATOM 528 C C . ILE A 1 68 ? 0.683 6.136 3.846 1.00 97.50 68 ILE A C 1
ATOM 530 O O . ILE A 1 68 ? -0.151 6.924 4.295 1.00 97.50 68 ILE A O 1
ATOM 534 N N . ASN A 1 69 ? 1.996 6.275 4.062 1.00 97.75 69 ASN A N 1
ATOM 535 C CA . ASN A 1 69 ? 2.584 7.352 4.862 1.00 97.75 69 ASN A CA 1
ATOM 536 C C . ASN A 1 69 ? 2.134 8.731 4.390 1.00 97.75 69 ASN A C 1
ATOM 538 O O . ASN A 1 69 ? 1.720 9.553 5.209 1.00 97.75 69 ASN A O 1
ATOM 542 N N . LYS A 1 70 ? 2.130 8.964 3.077 1.00 97.25 70 LYS A N 1
ATOM 543 C CA . LYS A 1 70 ? 1.702 10.249 2.540 1.00 97.25 70 LYS A CA 1
ATOM 544 C C . LYS A 1 70 ? 0.194 10.460 2.636 1.00 97.25 70 LYS A C 1
ATOM 546 O O . LYS A 1 70 ? -0.235 11.492 3.141 1.00 97.25 70 LYS A O 1
ATOM 551 N N . LYS A 1 71 ? -0.609 9.519 2.130 1.00 95.50 71 LYS A N 1
ATOM 552 C CA . LYS A 1 71 ? -2.060 9.706 1.960 1.00 95.50 71 LYS A CA 1
ATOM 553 C C . LYS A 1 71 ? -2.839 9.652 3.268 1.00 95.50 71 LYS A C 1
ATOM 555 O O . LYS A 1 71 ? -3.853 10.328 3.375 1.00 95.50 71 LYS A O 1
ATOM 560 N N . ILE A 1 72 ? -2.394 8.836 4.223 1.00 95.38 72 ILE A N 1
ATOM 561 C CA . ILE A 1 72 ? -3.110 8.626 5.488 1.00 95.38 72 ILE A CA 1
ATOM 562 C C . ILE A 1 72 ? -2.499 9.475 6.595 1.00 95.38 72 ILE A C 1
ATOM 564 O O . ILE A 1 72 ? -3.222 10.128 7.337 1.00 95.38 72 ILE A O 1
ATOM 568 N N . PHE A 1 73 ? -1.169 9.507 6.678 1.00 95.31 73 PHE A N 1
ATOM 569 C CA . PHE A 1 73 ? -0.472 10.162 7.786 1.00 95.31 73 PHE A CA 1
ATOM 570 C C . PHE A 1 73 ? 0.113 11.533 7.423 1.00 95.31 73 PHE A C 1
ATOM 572 O O . PHE A 1 73 ? 0.698 12.187 8.282 1.00 95.31 73 PHE A O 1
ATOM 579 N N . GLY A 1 74 ? 0.008 11.972 6.162 1.00 96.19 74 GLY A N 1
ATOM 580 C CA . GLY A 1 74 ? 0.578 13.242 5.698 1.00 96.19 74 GLY A CA 1
ATOM 581 C C . GLY A 1 74 ? 2.112 13.279 5.678 1.00 96.19 74 GLY A C 1
ATOM 582 O O . GLY A 1 74 ? 2.698 14.332 5.428 1.00 96.19 74 GLY A O 1
ATOM 583 N N . ARG A 1 75 ? 2.786 12.148 5.919 1.00 97.25 75 ARG A N 1
ATOM 584 C CA . ARG A 1 75 ? 4.244 12.061 6.074 1.00 97.25 75 ARG A CA 1
ATOM 585 C C . ARG A 1 75 ? 4.917 11.820 4.726 1.00 97.25 75 ARG A C 1
ATOM 587 O O . ARG A 1 75 ? 4.640 10.827 4.056 1.00 97.25 75 ARG A O 1
ATOM 594 N N . SER A 1 76 ? 5.825 12.714 4.341 1.00 96.25 76 SER A N 1
ATOM 595 C CA . SER A 1 76 ? 6.727 12.477 3.208 1.00 96.25 76 SER A CA 1
ATOM 596 C C . SER A 1 76 ? 7.856 11.523 3.611 1.00 96.25 76 SER A C 1
ATOM 598 O O . SER A 1 76 ? 8.294 11.504 4.758 1.00 96.25 76 SER A O 1
ATOM 600 N N . THR A 1 77 ? 8.316 10.718 2.656 1.00 96.75 77 THR A N 1
ATOM 601 C CA . THR A 1 77 ? 9.450 9.795 2.813 1.00 96.75 77 THR A CA 1
ATOM 602 C C . THR A 1 77 ? 10.379 9.939 1.611 1.00 96.75 77 THR A C 1
ATOM 604 O O . THR A 1 77 ? 9.922 10.338 0.542 1.00 96.75 77 THR A O 1
ATOM 607 N N . LEU A 1 78 ? 11.642 9.521 1.735 1.00 97.12 78 LEU A N 1
ATOM 608 C CA . LEU A 1 78 ? 12.588 9.517 0.606 1.00 97.12 78 LEU A CA 1
ATOM 609 C C . LEU A 1 78 ? 12.051 8.729 -0.602 1.00 97.12 78 LEU A C 1
ATOM 611 O O . LEU A 1 78 ? 12.246 9.112 -1.752 1.00 97.12 78 LEU A O 1
ATOM 615 N N . THR A 1 79 ? 11.328 7.634 -0.342 1.00 97.06 79 THR A N 1
ATOM 616 C CA . THR A 1 79 ? 10.688 6.843 -1.403 1.00 97.06 79 THR A CA 1
ATOM 617 C C . THR A 1 79 ? 9.561 7.629 -2.078 1.00 97.06 79 THR A C 1
ATOM 619 O O . THR A 1 79 ? 9.454 7.591 -3.299 1.00 97.06 79 THR A O 1
ATOM 622 N N . TRP A 1 80 ? 8.753 8.375 -1.314 1.00 97.25 80 TRP A N 1
ATOM 623 C CA . TRP A 1 80 ? 7.706 9.241 -1.868 1.00 97.25 80 TRP A CA 1
ATOM 624 C C . TRP A 1 80 ? 8.288 10.353 -2.745 1.00 97.25 80 TRP A C 1
ATOM 626 O O . TRP A 1 80 ? 7.827 10.561 -3.862 1.00 97.25 80 TRP A O 1
ATOM 636 N N . GLU A 1 81 ? 9.337 11.026 -2.276 1.00 96.69 81 GLU A N 1
ATOM 637 C CA . GLU A 1 81 ? 10.005 12.094 -3.029 1.00 96.69 81 GLU A CA 1
ATOM 638 C C . GLU A 1 81 ? 10.592 11.571 -4.343 1.00 96.69 81 GLU A C 1
ATOM 640 O O . GLU A 1 81 ? 10.388 12.171 -5.400 1.00 96.69 81 GLU A O 1
ATOM 645 N N . LYS A 1 82 ? 11.245 10.402 -4.304 1.00 97.31 82 LYS A N 1
ATOM 646 C CA . LYS A 1 82 ? 11.730 9.723 -5.509 1.00 97.31 82 LYS A CA 1
ATOM 647 C C . LYS A 1 82 ? 10.584 9.404 -6.476 1.00 97.31 82 LYS A C 1
ATOM 649 O O . LYS A 1 82 ? 10.711 9.651 -7.671 1.00 97.31 82 LYS A O 1
ATOM 654 N N . MET A 1 83 ? 9.452 8.902 -5.974 1.00 95.94 83 MET A N 1
ATOM 655 C CA . MET A 1 83 ? 8.266 8.638 -6.798 1.00 95.94 83 MET A CA 1
ATOM 656 C C . MET A 1 83 ? 7.709 9.915 -7.444 1.00 95.94 83 MET A C 1
ATOM 658 O O . MET A 1 83 ? 7.346 9.884 -8.616 1.00 95.94 83 MET A O 1
ATOM 662 N N . GLU A 1 84 ? 7.649 11.035 -6.719 1.00 94.62 84 GLU A N 1
ATOM 663 C CA . GLU A 1 84 ? 7.198 12.319 -7.274 1.00 94.62 84 GLU A CA 1
ATOM 664 C C . GLU A 1 84 ? 8.150 12.844 -8.353 1.00 94.62 84 GLU A C 1
ATOM 666 O O . GLU A 1 84 ? 7.698 13.361 -9.375 1.00 94.62 84 GLU A O 1
ATOM 671 N N . GLN A 1 85 ? 9.463 12.703 -8.158 1.00 95.50 85 GLN A N 1
ATOM 672 C CA . GLN A 1 85 ? 10.459 13.073 -9.165 1.00 95.50 85 GLN A CA 1
ATOM 673 C C . GLN A 1 85 ? 10.327 12.219 -10.431 1.00 95.50 85 GLN A C 1
ATOM 675 O O . GLN A 1 85 ? 10.304 12.765 -11.533 1.00 95.50 85 GLN A O 1
ATOM 680 N N . GLU A 1 86 ? 10.178 10.900 -10.282 1.00 94.25 86 GLU A N 1
ATOM 681 C CA . GLU A 1 86 ? 9.939 9.978 -11.398 1.00 94.25 86 GLU A CA 1
ATOM 682 C C . GLU A 1 86 ? 8.659 10.340 -12.167 1.00 94.25 86 GLU A C 1
ATOM 684 O O . GLU A 1 86 ? 8.672 10.370 -13.397 1.00 94.25 86 GLU A O 1
ATOM 689 N N . GLN A 1 87 ? 7.573 10.679 -11.462 1.00 91.25 87 GLN A N 1
ATOM 690 C CA . GLN A 1 87 ? 6.318 11.113 -12.085 1.00 91.25 87 GLN A CA 1
ATOM 691 C C . GLN A 1 87 ? 6.482 12.424 -12.859 1.00 91.25 87 GLN A C 1
ATOM 693 O O . GLN A 1 87 ? 6.027 12.523 -13.995 1.00 91.25 87 GLN A O 1
ATOM 698 N N . LYS A 1 88 ? 7.154 13.427 -12.279 1.00 90.62 88 LYS A N 1
ATOM 699 C CA . LYS A 1 88 ? 7.416 14.708 -12.957 1.00 90.62 88 LYS A CA 1
ATOM 700 C C . LYS A 1 88 ? 8.259 14.515 -14.216 1.00 90.62 88 LYS A C 1
ATOM 702 O O . LYS A 1 88 ? 7.925 15.076 -15.257 1.00 90.62 88 LYS A O 1
ATOM 707 N N . ALA A 1 89 ? 9.308 13.698 -14.132 1.00 91.69 89 ALA A N 1
ATOM 708 C CA . ALA A 1 89 ? 10.170 13.390 -15.267 1.00 91.69 89 ALA A CA 1
ATOM 709 C C . ALA A 1 89 ? 9.417 12.645 -16.382 1.00 91.69 89 ALA A C 1
ATOM 711 O O . ALA A 1 89 ? 9.624 12.931 -17.563 1.00 91.69 89 ALA A O 1
ATOM 712 N N . ASP A 1 90 ? 8.524 11.714 -16.032 1.00 89.25 90 ASP A N 1
ATOM 713 C CA . ASP A 1 90 ? 7.698 11.021 -17.023 1.00 89.25 90 ASP A CA 1
ATOM 714 C C . ASP A 1 90 ? 6.701 11.973 -17.692 1.00 89.25 90 ASP A C 1
ATOM 716 O O . ASP A 1 90 ? 6.629 12.014 -18.918 1.00 89.25 90 ASP A O 1
ATOM 720 N N . VAL A 1 91 ? 6.016 12.822 -16.919 1.00 86.38 91 VAL A N 1
ATOM 721 C CA . VAL A 1 91 ? 5.113 13.853 -17.460 1.00 86.38 91 VAL A CA 1
ATOM 722 C C . VAL A 1 91 ? 5.855 14.784 -18.419 1.00 86.38 91 VAL A C 1
ATOM 724 O O . VAL A 1 91 ? 5.382 15.026 -19.528 1.00 86.38 91 VAL A O 1
ATOM 727 N N . GLU A 1 92 ? 7.042 15.264 -18.048 1.00 86.44 92 GLU A N 1
ATOM 728 C CA . GLU A 1 92 ? 7.855 16.114 -18.921 1.00 86.44 92 GLU A CA 1
ATOM 729 C C . GLU A 1 92 ? 8.240 15.394 -20.221 1.00 86.44 92 GLU A C 1
ATOM 731 O O . GLU A 1 92 ? 8.143 15.953 -21.317 1.00 86.44 92 GLU A O 1
ATOM 736 N N . LYS A 1 93 ? 8.626 14.120 -20.125 1.00 87.75 93 LYS A N 1
ATOM 737 C CA . LYS A 1 93 ? 8.935 13.291 -21.291 1.00 87.75 93 LYS A CA 1
ATOM 738 C C . LYS A 1 93 ? 7.717 13.097 -22.198 1.00 87.75 93 LYS A C 1
ATOM 740 O O . LYS A 1 93 ? 7.884 13.116 -23.417 1.00 87.75 93 LYS A O 1
ATOM 745 N N . GLN A 1 94 ? 6.521 12.918 -21.636 1.00 82.88 94 GLN A N 1
ATOM 746 C CA . GLN A 1 94 ? 5.276 12.821 -22.404 1.00 82.88 94 GLN A CA 1
ATOM 747 C C . GLN A 1 94 ? 4.973 14.136 -23.126 1.00 82.88 94 GLN A C 1
ATOM 749 O O . GLN A 1 94 ? 4.715 14.110 -24.325 1.00 82.88 94 GLN A O 1
ATOM 754 N N . ILE A 1 95 ? 5.105 15.281 -22.447 1.00 83.12 95 ILE A N 1
ATOM 755 C CA . ILE A 1 95 ? 4.905 16.611 -23.047 1.00 83.12 95 ILE A CA 1
ATOM 756 C C . ILE A 1 95 ? 5.842 16.833 -24.242 1.00 83.12 95 ILE A C 1
ATOM 758 O O . ILE A 1 95 ? 5.417 17.336 -25.278 1.00 83.12 95 ILE A O 1
ATOM 762 N N . ARG A 1 96 ? 7.111 16.416 -24.135 1.00 83.25 96 ARG A N 1
ATOM 763 C CA . ARG A 1 96 ? 8.089 16.537 -25.232 1.00 83.25 96 ARG A CA 1
ATOM 764 C C . ARG A 1 96 ? 7.777 15.638 -26.430 1.00 83.25 96 ARG A C 1
ATOM 766 O O . ARG A 1 96 ? 8.154 15.974 -27.547 1.00 83.25 96 ARG A O 1
ATOM 773 N N . LYS A 1 97 ? 7.153 14.479 -26.203 1.00 86.00 97 LYS A N 1
ATOM 774 C CA . LYS A 1 97 ? 6.785 13.537 -27.272 1.00 86.00 97 LYS A CA 1
ATOM 775 C C . LYS A 1 97 ? 5.477 13.914 -27.958 1.00 86.00 97 LYS A C 1
ATOM 777 O O . LYS A 1 97 ? 5.335 13.666 -29.149 1.00 86.00 97 LYS A O 1
ATOM 782 N N . ASN A 1 98 ? 4.563 14.502 -27.197 1.00 82.50 98 ASN A N 1
ATOM 783 C CA . ASN A 1 98 ? 3.173 14.682 -27.564 1.00 82.50 98 ASN A CA 1
ATOM 784 C C . ASN A 1 98 ? 2.755 16.138 -27.260 1.00 82.50 98 ASN A C 1
ATOM 786 O O . ASN A 1 98 ? 2.410 16.461 -26.114 1.00 82.50 98 ASN A O 1
ATOM 790 N N . PRO A 1 99 ? 2.821 17.048 -28.251 1.00 71.06 99 PRO A N 1
ATOM 791 C CA . PRO A 1 99 ? 2.588 18.476 -28.043 1.00 71.06 99 PRO A CA 1
ATOM 792 C C . PRO A 1 99 ? 1.172 18.807 -27.536 1.00 71.06 99 PRO A C 1
ATOM 794 O O . PRO A 1 99 ? 0.978 19.843 -26.902 1.00 71.06 99 PRO A O 1
ATOM 797 N N . GLU A 1 100 ? 0.189 17.922 -27.720 1.00 73.94 100 GLU A N 1
ATOM 798 C CA . GLU A 1 100 ? -1.178 18.060 -27.204 1.00 73.94 100 GLU A CA 1
ATOM 799 C C . GLU A 1 100 ? -1.266 18.064 -25.666 1.00 73.94 100 GLU A C 1
ATOM 801 O O . GLU A 1 100 ? -2.241 18.560 -25.096 1.00 73.94 100 GLU A O 1
ATOM 806 N N . TYR A 1 101 ? -0.242 17.562 -24.965 1.00 70.25 101 TYR A N 1
ATOM 807 C CA . TYR A 1 101 ? -0.182 17.619 -23.501 1.00 70.25 101 TYR A CA 1
ATOM 808 C C . TYR A 1 101 ? 0.248 18.996 -22.977 1.00 70.25 101 TYR A C 1
ATOM 810 O O . TYR A 1 101 ? 0.017 19.284 -21.803 1.00 70.25 101 TYR A O 1
ATOM 818 N N . MET A 1 102 ? 0.780 19.882 -23.832 1.00 64.31 102 MET A N 1
ATOM 819 C CA . MET A 1 102 ? 1.091 21.272 -23.463 1.00 64.31 102 MET A CA 1
ATOM 820 C C . MET A 1 102 ? -0.157 22.109 -23.149 1.00 64.31 102 MET A C 1
ATOM 822 O O . MET A 1 102 ? -0.055 23.097 -22.432 1.00 64.31 102 MET A O 1
ATOM 826 N N . MET A 1 103 ? -1.333 21.726 -23.660 1.00 64.44 103 MET A N 1
ATOM 827 C CA . MET A 1 103 ? -2.595 22.456 -23.446 1.00 64.44 103 MET A CA 1
ATOM 828 C C . MET A 1 103 ? -3.326 22.055 -22.157 1.00 64.44 103 MET A C 1
ATOM 830 O O . MET A 1 103 ? -4.293 22.703 -21.767 1.00 64.44 103 MET A O 1
ATOM 834 N N . LYS A 1 104 ? -2.893 20.974 -21.495 1.00 62.66 104 LYS A N 1
ATOM 835 C CA . LYS A 1 104 ? -3.540 20.437 -20.284 1.00 62.66 104 LYS A CA 1
ATOM 836 C C . LYS A 1 104 ? -2.902 20.941 -18.986 1.00 62.66 104 LYS A C 1
ATOM 838 O O . LYS A 1 104 ? -3.383 20.608 -17.905 1.00 62.66 104 LYS A O 1
ATOM 843 N N . THR A 1 105 ? -1.832 21.732 -19.068 1.00 58.41 105 THR A N 1
ATOM 844 C CA . THR A 1 105 ? -1.243 22.415 -17.912 1.00 58.41 105 THR A CA 1
ATOM 845 C C . THR A 1 105 ? -2.132 23.601 -17.503 1.00 58.41 105 THR A C 1
ATOM 847 O O . THR A 1 105 ? -2.336 24.507 -18.311 1.00 58.41 105 THR A O 1
ATOM 850 N N . PRO A 1 106 ? -2.624 23.659 -16.246 1.00 54.44 106 PRO A N 1
ATOM 851 C CA . PRO A 1 106 ? -3.532 24.718 -15.775 1.00 54.44 106 PRO A CA 1
ATOM 852 C C . PRO A 1 106 ? -2.983 26.149 -15.908 1.00 54.44 106 PRO A C 1
ATOM 854 O O . PRO A 1 106 ? -3.750 27.104 -15.916 1.00 54.44 106 PRO A O 1
ATOM 857 N N . GLY A 1 107 ? -1.662 26.315 -16.050 1.00 52.44 107 GLY A N 1
ATOM 858 C CA . GLY A 1 107 ? -1.004 27.623 -16.124 1.00 52.44 107 GLY A CA 1
ATOM 859 C C . GLY A 1 107 ? -1.278 28.439 -17.395 1.00 52.44 107 GLY A C 1
ATOM 860 O O . GLY A 1 107 ? -0.969 29.626 -17.409 1.00 52.44 107 GLY A O 1
ATOM 861 N N . TRP A 1 108 ? -1.864 27.851 -18.446 1.00 46.06 108 TRP A N 1
ATOM 862 C CA . TRP A 1 108 ? -2.256 28.595 -19.655 1.00 46.06 108 TRP A CA 1
ATOM 863 C C . TRP A 1 108 ? -3.665 29.196 -19.581 1.00 46.06 108 TRP A C 1
ATOM 865 O O . TRP A 1 108 ? -3.990 30.049 -20.398 1.00 46.06 108 TRP A O 1
ATOM 875 N N . GLN A 1 109 ? -4.499 28.809 -18.609 1.00 48.09 109 GLN A N 1
ATOM 876 C CA . GLN A 1 109 ? -5.812 29.443 -18.409 1.00 48.09 109 GLN A CA 1
ATOM 877 C C . GLN A 1 109 ? -5.711 30.787 -17.670 1.00 48.09 109 GLN A C 1
ATOM 879 O O . GLN A 1 109 ? -6.577 31.638 -17.829 1.00 48.09 109 GLN A O 1
ATOM 884 N N . ASP A 1 110 ? -4.607 31.043 -16.959 1.00 48.62 110 ASP A N 1
ATOM 885 C CA . ASP A 1 110 ? -4.284 32.369 -16.412 1.00 48.62 110 ASP A CA 1
ATOM 886 C C . ASP A 1 110 ? -3.597 33.287 -17.442 1.00 48.62 110 ASP A C 1
ATOM 888 O O . ASP A 1 110 ? -3.252 34.437 -17.143 1.00 48.62 110 ASP A O 1
ATOM 892 N N . ALA A 1 111 ? -3.465 32.825 -18.693 1.00 47.72 111 ALA A N 1
ATOM 893 C CA . ALA A 1 111 ? -3.024 33.631 -19.824 1.00 47.72 111 ALA A CA 1
ATOM 894 C C . ALA A 1 111 ? -4.101 34.624 -20.330 1.00 47.72 111 ALA A C 1
ATOM 896 O O . ALA A 1 111 ? -4.016 35.122 -21.447 1.00 47.72 111 ALA A O 1
ATOM 897 N N . GLU A 1 112 ? -5.069 34.991 -19.491 1.00 49.31 112 GLU A N 1
ATOM 898 C CA . GLU A 1 112 ? -5.865 36.215 -19.655 1.00 49.31 112 GLU A CA 1
ATOM 899 C C . GLU A 1 112 ? -5.426 37.339 -18.690 1.00 49.31 112 GLU A C 1
ATOM 901 O O . GLU A 1 112 ? -5.813 38.496 -18.866 1.00 49.31 112 GLU A O 1
ATOM 906 N N . LYS A 1 113 ? -4.553 37.053 -17.706 1.00 51.16 113 LYS A N 1
ATOM 907 C CA . LYS A 1 113 ? -4.116 38.005 -16.656 1.00 51.16 113 LYS A CA 1
ATOM 908 C C . LYS A 1 113 ? -2.637 38.415 -16.693 1.00 51.16 113 LYS A C 1
ATOM 910 O O . LYS A 1 113 ? -2.160 39.094 -15.789 1.00 51.16 113 LYS A O 1
ATOM 915 N N . SER A 1 114 ? -1.897 38.036 -17.725 1.00 47.44 114 SER A N 1
ATOM 916 C CA . SER A 1 114 ? -0.486 38.380 -17.909 1.00 47.44 114 SER A CA 1
ATOM 917 C C . SER A 1 114 ? -0.359 39.637 -18.783 1.00 47.44 114 SER A C 1
ATOM 919 O O . SER A 1 114 ? -0.894 39.693 -19.885 1.00 47.44 114 SER A O 1
ATOM 921 N N . PRO A 1 115 ? 0.364 40.681 -18.360 1.00 56.28 115 PRO A N 1
ATOM 922 C CA . PRO A 1 115 ? 0.459 41.926 -19.130 1.00 56.28 115 PRO A CA 1
ATOM 923 C C . PRO A 1 115 ? 1.173 41.784 -20.491 1.00 56.28 115 PRO A C 1
ATOM 925 O O . PRO A 1 115 ? 1.144 42.715 -21.292 1.00 56.28 115 PRO A O 1
ATOM 928 N N . GLY A 1 116 ? 1.813 40.640 -20.764 1.00 55.38 116 GLY A N 1
ATOM 929 C CA . GLY A 1 116 ? 2.732 40.448 -21.890 1.00 55.38 116 GLY A CA 1
ATOM 930 C C . GLY A 1 116 ? 2.108 40.555 -23.286 1.00 55.38 116 GLY A C 1
ATOM 931 O O . GLY A 1 116 ? 2.734 41.124 -24.178 1.00 55.38 116 GLY A O 1
ATOM 932 N N . TRP A 1 117 ? 0.871 40.090 -23.503 1.00 55.59 117 TRP A N 1
ATOM 933 C CA . TRP A 1 117 ? 0.250 40.141 -24.845 1.00 55.59 117 TRP A CA 1
ATOM 934 C C . TRP A 1 117 ? -0.226 41.546 -25.230 1.00 55.59 117 TRP A C 1
ATOM 936 O O . TRP A 1 117 ? -0.364 41.847 -26.412 1.00 55.59 117 TRP A O 1
ATOM 946 N N . LYS A 1 118 ? -0.446 42.437 -24.250 1.00 51.91 118 LYS A N 1
ATOM 947 C CA . LYS A 1 118 ? -0.843 43.832 -24.514 1.00 51.91 118 LYS A CA 1
ATOM 948 C C . LYS A 1 118 ? 0.297 44.669 -25.102 1.00 51.91 118 LYS A C 1
ATOM 950 O O . LYS A 1 118 ? 0.021 45.655 -25.776 1.00 51.91 118 LYS A O 1
ATOM 955 N N . ILE A 1 119 ? 1.551 44.263 -24.894 1.00 57.44 119 ILE A N 1
ATOM 956 C CA . ILE A 1 119 ? 2.741 44.981 -25.380 1.00 57.44 119 ILE A CA 1
ATOM 957 C C . ILE A 1 119 ? 2.922 44.785 -26.896 1.00 57.44 119 ILE A C 1
ATOM 959 O O . ILE A 1 119 ? 3.339 45.702 -27.595 1.00 57.44 119 ILE A O 1
ATOM 963 N N . TRP A 1 120 ? 2.505 43.636 -27.436 1.00 51.47 120 TRP A N 1
ATOM 964 C CA . TRP A 1 120 ? 2.588 43.339 -28.872 1.00 51.47 120 TRP A CA 1
ATOM 965 C C . TRP A 1 120 ? 1.689 44.228 -29.739 1.00 51.47 120 TRP A C 1
ATOM 967 O O . TRP A 1 120 ? 2.006 44.458 -30.899 1.00 51.47 120 TRP A O 1
ATOM 977 N N . LYS A 1 121 ? 0.603 44.774 -29.176 1.00 51.72 121 LYS A N 1
ATOM 978 C CA . LYS A 1 121 ? -0.339 45.649 -29.894 1.00 51.72 121 LYS A CA 1
ATOM 979 C C . LYS A 1 121 ? 0.166 47.090 -30.080 1.00 51.72 121 LYS A C 1
ATOM 981 O O . LYS A 1 121 ? -0.489 47.872 -30.753 1.00 51.72 121 LYS A O 1
ATOM 986 N N . TYR A 1 122 ? 1.274 47.457 -29.434 1.00 55.75 122 TYR A N 1
ATOM 987 C CA . TYR A 1 122 ? 1.863 48.802 -29.505 1.00 55.75 122 TYR A CA 1
ATOM 988 C C . TYR A 1 122 ? 3.181 48.847 -30.288 1.00 55.75 122 TYR A C 1
ATOM 990 O O . TYR A 1 122 ? 3.751 49.922 -30.448 1.00 55.75 122 TYR A O 1
ATOM 998 N N . ILE A 1 123 ? 3.674 47.694 -30.752 1.00 53.38 123 ILE A N 1
ATOM 999 C CA . ILE A 1 123 ? 4.950 47.575 -31.475 1.00 53.38 123 ILE A CA 1
ATOM 1000 C C . ILE A 1 123 ? 4.730 47.208 -32.961 1.00 53.38 123 ILE A C 1
ATOM 1002 O O . ILE A 1 123 ? 5.685 47.222 -33.734 1.00 53.38 123 ILE A O 1
ATOM 1006 N N . PHE A 1 124 ? 3.481 46.979 -33.389 1.00 43.91 124 PHE A N 1
ATOM 1007 C CA . PHE A 1 124 ? 3.081 46.820 -34.792 1.00 43.91 124 PHE A CA 1
ATOM 1008 C C . PHE A 1 124 ? 1.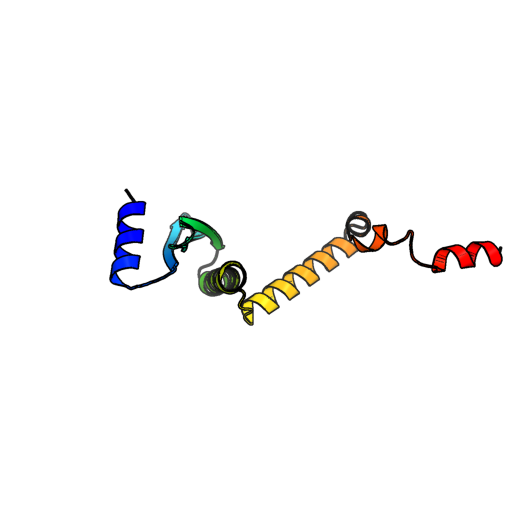750 47.518 -35.067 1.00 43.91 124 PHE A C 1
ATOM 1010 O O . PHE A 1 124 ? 0.838 47.377 -34.218 1.00 43.91 124 PHE A O 1
#

Mean predicted aligned error: 10.63 Å

Nearest PDB structures (foldseek):
  8pnd-assembly1_A  TM=6.713E-01  e=6.152E-02  Homo sapiens
  8pnd-assembly2_B  TM=6.649E-01  e=7.915E-02  Homo sapiens
  7xzj-assembly1_9  TM=8.444E-01  e=3.696E+00  Chlamydomonas reinhardtii
  7vcf-assembly1_F  TM=6.041E-01  e=5.064E+00  Chlamydomonas reinhardtii